Protein AF-A0A3D4VZW2-F1 (afdb_monomer)

Solvent-accessible surface area (backbone atoms only — not comparable to full-atom values): 8708 Å² total; per-residue (Å²): 135,54,73,67,59,56,54,56,63,62,67,73,71,67,88,88,60,60,64,55,56,51,50,48,55,57,62,52,40,38,78,47,82,42,73,56,97,50,39,84,42,75,49,73,38,62,63,80,60,93,59,75,96,74,51,64,48,75,43,58,41,98,87,65,47,80,66,48,61,45,63,34,46,81,38,64,39,66,42,84,54,100,60,30,37,23,39,86,90,48,78,42,40,45,41,98,82,43,45,33,31,39,46,57,97,95,43,70,40,60,53,53,76,91,80,58,56,56,85,62,20,52,34,40,29,19,28,34,74,63,87,48,97,83,33,64,24,28,46,36,38,37,34,34,69,59,131

Radius of gyration: 19.76 Å; Cα contacts (8 Å, |Δi|>4): 250; chains: 1; bounding box: 62×31×42 Å

Secondary structure (DSSP, 8-state):
--HHHHHHHHSSS-TTTHHHHHHHHHHS-EEEEEEETTEEEEEEESS-----SS-EEEEEPTTSSEEEEEEPEEEEESEE-SSEEEETTEEEEEEEEEEEEEEETTEEEEE-GGG--TTTEEEEEEEE-S-STT-SEEEEEEEEE--

Sequence (147 aa):
ASLASYLLKIGANSTTGVVSSVLDYLSSGANYVCYVNGEQTTYKTSVKYPVLAGGISVRKTASGSVGTMAQLLPVTVDQLGAASVRSGSTRYETADDMQVYLWYKGKYYATTLSQINAEDYSLIGWYDAHGSAAGGKIRVLVAVKKD

Structure (mmCIF, N/CA/C/O backbone):
data_AF-A0A3D4VZW2-F1
#
_entry.id   AF-A0A3D4VZW2-F1
#
loop_
_atom_site.group_PDB
_atom_site.id
_atom_site.type_symbol
_atom_site.label_atom_id
_atom_site.label_alt_id
_atom_site.label_comp_id
_atom_site.label_asym_id
_atom_site.label_entity_id
_atom_site.label_seq_id
_atom_site.pdbx_PDB_ins_code
_atom_site.Cartn_x
_atom_site.Cartn_y
_atom_site.Cartn_z
_atom_site.occupancy
_atom_site.B_iso_or_equiv
_atom_site.auth_seq_id
_atom_site.auth_comp_id
_atom_site.auth_asym_id
_atom_site.auth_atom_id
_atom_site.pdbx_PDB_model_num
ATOM 1 N N . ALA A 1 1 ? 32.985 17.852 -1.423 1.00 47.09 1 ALA A N 1
ATOM 2 C CA . ALA A 1 1 ? 33.534 16.562 -1.892 1.00 47.09 1 ALA A CA 1
ATOM 3 C C . ALA A 1 1 ? 32.375 15.713 -2.409 1.00 47.09 1 ALA A C 1
ATOM 5 O O . ALA A 1 1 ? 31.422 15.524 -1.667 1.00 47.09 1 ALA A O 1
ATOM 6 N N . SER A 1 2 ? 32.381 15.304 -3.682 1.00 48.31 2 SER A N 1
ATOM 7 C CA . SER A 1 2 ? 31.304 14.486 -4.271 1.00 48.31 2 SER A CA 1
ATOM 8 C C . SER A 1 2 ? 31.436 13.014 -3.849 1.00 48.31 2 SER A C 1
ATOM 10 O O . SER A 1 2 ? 32.549 12.563 -3.572 1.00 48.31 2 SER A O 1
ATOM 12 N N . LEU A 1 3 ? 30.340 12.243 -3.841 1.00 45.81 3 LEU A N 1
ATOM 13 C CA . LEU A 1 3 ? 30.361 10.782 -3.613 1.00 45.81 3 LEU A CA 1
ATOM 14 C C . LEU A 1 3 ? 31.337 10.064 -4.561 1.00 45.81 3 LEU A C 1
ATOM 16 O O . LEU A 1 3 ? 32.059 9.163 -4.142 1.00 45.81 3 LEU A O 1
ATOM 20 N N . ALA A 1 4 ? 31.448 10.543 -5.804 1.00 41.59 4 ALA A N 1
ATOM 21 C CA . ALA A 1 4 ? 32.445 10.074 -6.764 1.00 41.59 4 ALA A CA 1
ATOM 22 C C . ALA A 1 4 ? 33.891 10.270 -6.263 1.00 41.59 4 ALA A C 1
ATOM 24 O O . ALA A 1 4 ? 34.721 9.380 -6.420 1.00 41.59 4 ALA A O 1
ATOM 25 N N . SER A 1 5 ? 34.190 11.388 -5.588 1.00 39.38 5 SER A N 1
ATOM 26 C CA . SER A 1 5 ? 35.521 11.644 -5.013 1.00 39.38 5 SER A CA 1
ATOM 27 C C . SER A 1 5 ? 35.839 10.793 -3.776 1.00 39.38 5 SER A C 1
ATOM 29 O O . SER A 1 5 ? 37.010 10.553 -3.492 1.00 39.38 5 SER A O 1
ATOM 31 N N . TYR A 1 6 ? 34.820 10.318 -3.051 1.00 44.84 6 TYR A N 1
ATOM 32 C CA . TYR A 1 6 ? 35.000 9.411 -1.913 1.00 44.84 6 TYR A CA 1
ATOM 33 C C . TYR A 1 6 ? 35.274 7.977 -2.394 1.00 44.84 6 TYR A C 1
ATOM 35 O O . TYR A 1 6 ? 36.155 7.303 -1.870 1.00 44.84 6 TYR A O 1
ATOM 43 N N . LEU A 1 7 ? 34.605 7.552 -3.471 1.00 46.47 7 LEU A N 1
ATOM 44 C CA . LEU A 1 7 ? 34.800 6.239 -4.094 1.00 46.47 7 LEU A CA 1
ATOM 45 C C . LEU A 1 7 ? 36.141 6.120 -4.837 1.00 46.47 7 LEU A C 1
ATOM 47 O O . LEU A 1 7 ? 36.808 5.094 -4.728 1.00 46.47 7 LEU A O 1
ATOM 51 N N . LEU A 1 8 ? 36.595 7.183 -5.512 1.00 47.25 8 LEU A N 1
ATOM 52 C CA . LEU A 1 8 ? 37.929 7.231 -6.132 1.00 47.25 8 LEU A CA 1
ATOM 53 C C . LEU A 1 8 ? 39.064 7.126 -5.100 1.00 47.25 8 LEU A C 1
ATOM 55 O O . LEU A 1 8 ? 40.098 6.528 -5.383 1.00 47.25 8 LEU A O 1
ATOM 59 N N . LYS A 1 9 ? 38.870 7.657 -3.885 1.00 44.19 9 LYS A N 1
ATOM 60 C CA . LYS A 1 9 ? 39.864 7.576 -2.801 1.00 44.19 9 LYS A CA 1
ATOM 61 C C . LYS A 1 9 ? 39.947 6.196 -2.149 1.00 44.19 9 LYS A C 1
ATOM 63 O O . LYS A 1 9 ? 41.012 5.829 -1.668 1.00 44.19 9 LYS A O 1
ATOM 68 N N . ILE A 1 10 ? 38.863 5.423 -2.177 1.00 47.75 10 ILE A N 1
ATOM 69 C CA . ILE A 1 10 ? 38.848 4.032 -1.699 1.00 47.75 10 ILE A CA 1
ATOM 70 C C . ILE A 1 10 ? 39.519 3.090 -2.719 1.00 47.75 10 ILE A C 1
ATOM 72 O O . ILE A 1 10 ? 40.075 2.067 -2.334 1.00 47.75 10 ILE A O 1
ATOM 76 N N . GLY A 1 11 ? 39.542 3.452 -4.007 1.00 45.06 11 GLY A N 1
ATOM 77 C CA . GLY A 1 11 ? 40.163 2.654 -5.072 1.00 45.06 11 GLY A CA 1
ATOM 78 C C . GLY A 1 11 ? 41.676 2.832 -5.262 1.00 45.06 11 GLY A C 1
ATOM 79 O O . GLY A 1 11 ? 42.269 2.086 -6.035 1.00 45.06 11 GLY A O 1
ATOM 80 N N . ALA A 1 12 ? 42.316 3.799 -4.598 1.00 43.94 12 ALA A N 1
ATOM 81 C CA . ALA A 1 12 ? 43.720 4.131 -4.868 1.00 43.94 12 ALA A CA 1
ATOM 82 C C . ALA A 1 12 ? 44.746 3.255 -4.119 1.00 43.94 12 ALA A C 1
ATOM 84 O O . ALA A 1 12 ? 45.903 3.221 -4.520 1.00 43.94 12 ALA A O 1
ATOM 85 N N . ASN A 1 13 ? 44.342 2.517 -3.080 1.00 41.84 13 ASN A N 1
ATOM 86 C CA . ASN A 1 13 ? 45.220 1.615 -2.330 1.00 41.84 13 ASN A CA 1
ATOM 87 C C . ASN A 1 13 ? 44.513 0.277 -2.118 1.00 41.84 13 ASN A C 1
ATOM 89 O O . ASN A 1 13 ? 4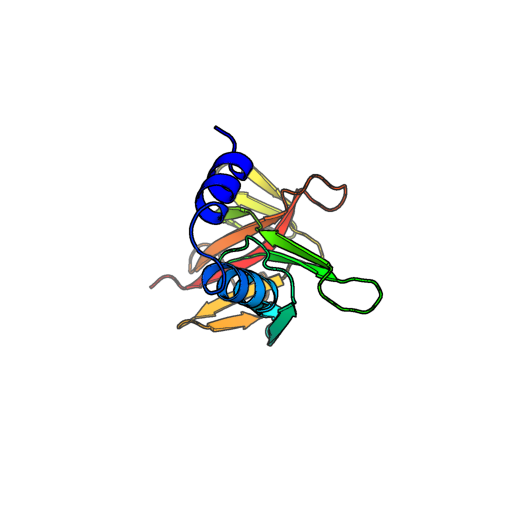3.677 0.192 -1.223 1.00 41.84 13 ASN A O 1
ATOM 93 N N . SER A 1 14 ? 44.868 -0.737 -2.917 1.00 38.06 14 SER A N 1
ATOM 94 C CA . SER A 1 14 ? 44.718 -2.198 -2.705 1.00 38.06 14 SER A CA 1
ATOM 95 C C . SER A 1 14 ? 44.175 -2.874 -3.961 1.00 38.06 14 SER A C 1
ATOM 97 O O . SER A 1 14 ? 42.968 -3.025 -4.163 1.00 38.06 14 SER A O 1
ATOM 99 N N . THR A 1 15 ? 45.091 -3.301 -4.820 1.00 49.69 15 THR A N 1
ATOM 100 C CA . THR A 1 15 ? 44.808 -4.234 -5.905 1.00 49.69 15 THR A CA 1
ATOM 101 C C . THR A 1 15 ? 44.297 -5.568 -5.325 1.00 49.69 15 THR A C 1
ATOM 103 O O . THR A 1 15 ? 44.746 -6.009 -4.274 1.00 49.69 15 THR A O 1
ATOM 106 N N . THR A 1 16 ? 43.320 -6.168 -6.017 1.00 51.81 16 THR A N 1
ATOM 107 C CA . THR A 1 16 ? 42.777 -7.547 -5.911 1.00 51.81 16 THR A CA 1
ATOM 108 C C . THR A 1 16 ? 41.663 -7.912 -4.910 1.00 51.81 16 THR A C 1
ATOM 110 O O . THR A 1 16 ? 41.039 -8.943 -5.132 1.00 51.81 16 THR A O 1
ATOM 113 N N . GLY A 1 17 ? 41.316 -7.118 -3.888 1.00 47.88 17 GLY A N 1
ATOM 114 C CA . GLY A 1 17 ? 40.262 -7.511 -2.915 1.00 47.88 17 GLY A CA 1
ATOM 115 C C . GLY A 1 17 ? 38.915 -6.781 -3.035 1.00 47.88 17 GLY A C 1
ATOM 116 O O . GLY A 1 17 ? 37.849 -7.389 -3.006 1.00 47.88 17 GLY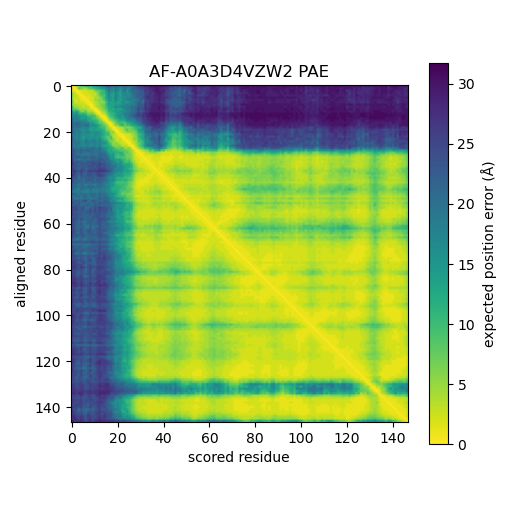 A O 1
ATOM 117 N N . VAL A 1 18 ? 38.950 -5.455 -3.177 1.00 50.03 18 VAL A N 1
ATOM 118 C CA . VAL A 1 18 ? 37.756 -4.596 -3.040 1.00 50.03 18 VAL A CA 1
ATOM 119 C C . VAL A 1 18 ? 36.918 -4.554 -4.320 1.00 50.03 18 VAL A C 1
ATOM 121 O O . VAL A 1 18 ? 35.697 -4.430 -4.265 1.00 50.03 18 VAL A O 1
ATOM 124 N N . VAL A 1 19 ? 37.570 -4.700 -5.478 1.00 47.06 19 VAL A N 1
ATOM 125 C CA . VAL A 1 19 ? 36.901 -4.706 -6.785 1.00 47.06 19 VAL A CA 1
ATOM 126 C C . VAL A 1 19 ? 35.956 -5.898 -6.890 1.00 47.06 19 VAL A C 1
ATOM 128 O O . VAL A 1 19 ? 34.827 -5.707 -7.316 1.00 47.06 19 VAL A O 1
ATOM 131 N N . SER A 1 20 ? 36.363 -7.084 -6.428 1.00 46.09 20 SER A N 1
ATOM 132 C CA . SER A 1 20 ? 35.529 -8.292 -6.447 1.00 46.09 20 SER A CA 1
ATOM 133 C C . SER A 1 20 ? 34.309 -8.156 -5.541 1.00 46.09 20 SER A C 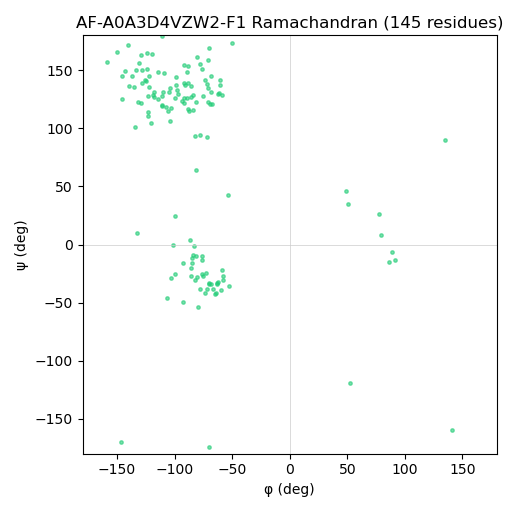1
ATOM 135 O O . SER A 1 20 ? 33.214 -8.448 -5.985 1.00 46.09 20 SER A O 1
ATOM 137 N N . SER A 1 21 ? 34.445 -7.609 -4.328 1.00 49.09 21 SER A N 1
ATOM 138 C CA . SER A 1 21 ? 33.301 -7.396 -3.425 1.00 49.09 21 SER A CA 1
ATOM 139 C C . SER A 1 21 ? 32.331 -6.325 -3.923 1.00 49.09 21 SER A C 1
ATOM 141 O O . SER A 1 21 ? 31.127 -6.437 -3.710 1.00 49.09 21 SER A O 1
ATOM 143 N N . VAL A 1 22 ? 32.827 -5.282 -4.596 1.00 48.16 22 VAL A N 1
ATOM 144 C CA . VAL A 1 22 ? 31.971 -4.271 -5.234 1.00 48.16 22 VAL A CA 1
ATOM 145 C C . VAL A 1 22 ? 31.315 -4.844 -6.489 1.00 48.16 22 VAL A C 1
ATOM 147 O O . VAL A 1 22 ? 30.124 -4.629 -6.689 1.00 48.16 22 VAL A O 1
ATOM 150 N N . LEU A 1 23 ? 32.040 -5.611 -7.306 1.00 49.72 23 LEU A N 1
ATOM 151 C CA . LEU A 1 23 ? 31.498 -6.268 -8.494 1.00 49.72 23 LEU A CA 1
ATOM 152 C C . LEU A 1 23 ? 30.479 -7.350 -8.115 1.00 49.72 23 LEU A C 1
ATOM 154 O O . LEU A 1 23 ? 29.435 -7.414 -8.745 1.00 49.72 23 LEU A O 1
ATOM 158 N N . ASP A 1 24 ? 30.715 -8.107 -7.044 1.00 49.69 24 ASP A N 1
ATOM 159 C CA . ASP A 1 24 ? 29.783 -9.076 -6.457 1.00 49.69 24 ASP A CA 1
ATOM 160 C C . ASP A 1 24 ? 28.594 -8.392 -5.787 1.00 49.69 24 ASP A C 1
ATOM 162 O O . ASP A 1 24 ? 27.471 -8.883 -5.829 1.00 49.69 24 ASP A O 1
ATOM 166 N N . TYR A 1 25 ? 28.782 -7.214 -5.198 1.00 52.12 25 TYR A N 1
ATOM 167 C CA . TYR A 1 25 ? 27.673 -6.412 -4.691 1.00 52.12 25 TYR A CA 1
ATOM 168 C C . TYR A 1 25 ? 26.816 -5.816 -5.821 1.00 52.12 25 TYR A C 1
ATOM 170 O O . TYR A 1 25 ? 25.605 -5.663 -5.656 1.00 52.12 25 TYR A O 1
ATOM 178 N N . LEU A 1 26 ? 27.422 -5.475 -6.960 1.00 50.06 26 LEU A N 1
ATOM 179 C CA . LEU A 1 26 ? 26.729 -4.998 -8.159 1.00 50.06 26 LEU A CA 1
ATOM 180 C C . LEU A 1 26 ? 26.127 -6.151 -8.982 1.00 50.06 26 LEU A C 1
ATOM 182 O O . LEU A 1 26 ? 25.117 -5.946 -9.648 1.00 50.06 26 LEU A O 1
ATOM 186 N N . SER A 1 27 ? 26.713 -7.352 -8.922 1.00 52.84 27 SER A N 1
ATOM 187 C CA . SER A 1 27 ? 26.215 -8.568 -9.580 1.00 52.84 27 SER A CA 1
ATOM 188 C C . SER A 1 27 ? 25.173 -9.304 -8.733 1.00 52.84 27 SER A C 1
ATOM 190 O O . SER A 1 27 ? 24.280 -9.955 -9.280 1.00 52.84 27 SER A O 1
ATOM 192 N N . SER A 1 28 ? 25.231 -9.163 -7.402 1.00 66.19 28 SER A N 1
ATOM 193 C CA . SER A 1 28 ? 24.189 -9.617 -6.485 1.00 66.19 28 SER A CA 1
ATOM 194 C C . SER A 1 28 ? 22.986 -8.706 -6.637 1.00 66.19 28 SER A C 1
ATOM 196 O O . SER A 1 28 ? 22.841 -7.652 -6.008 1.00 66.19 28 SER A O 1
ATOM 198 N N . GLY A 1 29 ? 22.101 -9.138 -7.522 1.00 73.25 29 GLY A N 1
ATOM 199 C CA . GLY A 1 29 ? 20.759 -8.615 -7.607 1.00 73.25 29 GLY A CA 1
ATOM 200 C C . GLY A 1 29 ? 20.035 -8.585 -6.255 1.00 73.25 29 GLY A C 1
ATOM 201 O O . GLY A 1 29 ? 20.502 -9.097 -5.238 1.00 73.25 29 GLY A O 1
ATOM 202 N N . ALA A 1 30 ? 18.853 -7.990 -6.240 1.00 81.88 30 ALA A N 1
ATOM 203 C CA . ALA A 1 30 ? 17.977 -7.971 -5.082 1.00 81.88 30 ALA A CA 1
ATOM 204 C C . ALA A 1 30 ? 16.750 -8.860 -5.298 1.00 81.88 30 ALA A C 1
ATOM 206 O O . ALA A 1 30 ? 16.230 -8.995 -6.410 1.00 81.88 30 ALA A O 1
ATOM 207 N N . ASN A 1 31 ? 16.283 -9.439 -4.193 1.00 84.94 31 ASN A N 1
ATOM 208 C CA . ASN A 1 31 ? 15.000 -10.118 -4.102 1.00 84.94 31 ASN A CA 1
ATOM 209 C C . ASN A 1 31 ? 14.055 -9.231 -3.292 1.00 84.94 31 ASN A C 1
ATOM 211 O O . ASN A 1 31 ? 14.312 -8.967 -2.119 1.00 84.94 31 ASN A O 1
ATOM 215 N N . TYR A 1 32 ? 12.961 -8.796 -3.908 1.00 84.56 32 TYR A N 1
ATOM 216 C CA . TYR A 1 32 ? 11.909 -8.035 -3.240 1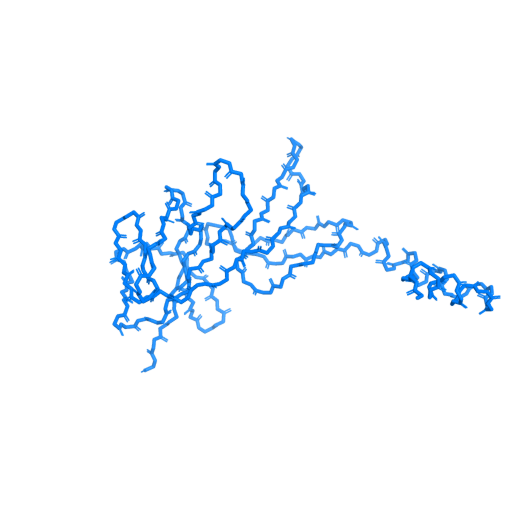.00 84.56 32 TYR A CA 1
ATOM 217 C C . TYR A 1 32 ? 10.700 -8.938 -3.031 1.00 84.56 32 TYR A C 1
ATOM 219 O O . TYR A 1 32 ? 10.089 -9.380 -4.003 1.00 84.56 32 TYR A O 1
ATOM 227 N N . VAL A 1 33 ? 10.370 -9.225 -1.771 1.00 86.81 33 VAL A N 1
ATOM 228 C CA . VAL A 1 33 ? 9.167 -9.982 -1.406 1.00 86.81 33 VAL A CA 1
ATOM 229 C C . VAL A 1 33 ? 8.014 -8.998 -1.256 1.00 86.81 33 VAL A C 1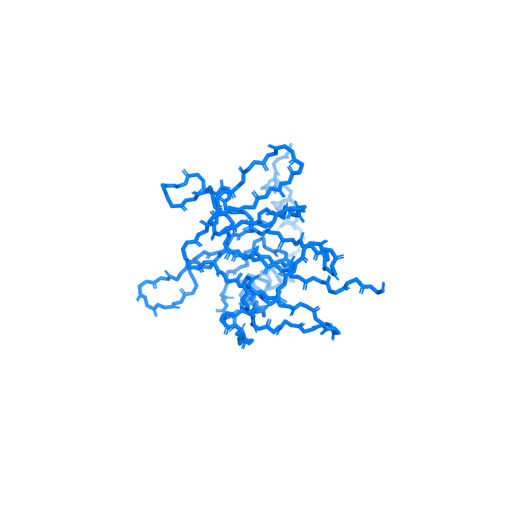
ATOM 231 O O . VAL A 1 33 ? 8.028 -8.138 -0.378 1.00 86.81 33 VAL A O 1
ATOM 234 N N . CYS A 1 34 ? 7.025 -9.115 -2.130 1.00 88.50 34 CYS A N 1
ATOM 235 C CA . CYS A 1 34 ? 5.879 -8.220 -2.215 1.00 88.50 34 CYS A CA 1
ATOM 236 C C . CYS A 1 34 ? 4.580 -9.012 -2.092 1.00 88.50 34 CYS A C 1
ATOM 238 O O . CYS A 1 34 ? 4.570 -10.225 -2.277 1.00 88.50 34 CYS A O 1
ATOM 240 N N . TYR A 1 35 ? 3.478 -8.312 -1.841 1.00 85.00 35 TYR A N 1
ATOM 241 C CA . TYR A 1 35 ? 2.135 -8.854 -2.010 1.00 85.00 35 TYR A CA 1
ATOM 242 C C . TYR A 1 35 ? 1.482 -8.149 -3.194 1.00 85.00 35 TYR A C 1
ATOM 244 O O . TYR A 1 35 ? 1.497 -6.921 -3.269 1.00 85.00 35 TYR A O 1
ATOM 252 N N . VAL A 1 36 ? 0.961 -8.927 -4.136 1.00 85.38 36 VAL A N 1
ATOM 253 C CA . VAL A 1 36 ? 0.241 -8.431 -5.310 1.00 85.38 36 VAL A CA 1
ATOM 254 C C . VAL A 1 36 ? -1.071 -9.190 -5.371 1.00 85.38 36 VAL A C 1
ATOM 256 O O . VAL A 1 36 ? -1.061 -10.416 -5.408 1.00 85.38 36 VAL A O 1
ATOM 259 N N . ASN A 1 37 ? -2.194 -8.476 -5.347 1.00 82.62 37 ASN A N 1
ATOM 260 C CA . ASN A 1 37 ? -3.535 -9.068 -5.330 1.00 82.62 37 ASN A CA 1
ATOM 261 C C . ASN A 1 37 ? -3.739 -10.144 -4.240 1.00 82.62 37 ASN A C 1
ATOM 263 O O . ASN A 1 37 ? -4.440 -11.124 -4.462 1.00 82.62 37 ASN A O 1
ATOM 267 N N . GLY A 1 38 ? -3.119 -9.993 -3.065 1.00 76.06 38 GLY A N 1
ATOM 268 C CA . GLY A 1 38 ? -3.213 -10.991 -1.983 1.00 76.06 38 GLY A CA 1
ATOM 269 C C . GLY A 1 38 ? -2.134 -12.061 -1.984 1.00 76.06 38 GLY A C 1
ATOM 270 O O . GLY A 1 38 ? -1.954 -12.721 -0.965 1.00 76.06 38 GLY A O 1
ATOM 271 N N . GLU A 1 39 ? -1.373 -12.202 -3.065 1.00 83.19 39 GLU A N 1
ATOM 272 C CA . GLU A 1 39 ? -0.388 -13.268 -3.199 1.00 83.19 39 GLU A CA 1
ATOM 273 C C . GLU A 1 39 ? 1.033 -12.761 -2.997 1.00 83.19 39 GLU A C 1
ATOM 275 O O . GLU A 1 39 ? 1.449 -11.735 -3.548 1.00 83.19 39 GLU A O 1
ATOM 280 N N . GLN A 1 40 ? 1.809 -13.515 -2.219 1.00 83.81 40 GLN A N 1
ATOM 281 C CA . GLN A 1 40 ? 3.223 -13.228 -2.052 1.00 83.81 40 GLN A CA 1
ATOM 282 C C . GLN A 1 40 ? 3.963 -13.514 -3.363 1.00 83.81 40 GLN A C 1
ATOM 284 O O . GLN A 1 40 ? 3.992 -14.638 -3.852 1.00 83.81 40 GLN A O 1
ATOM 289 N N . THR A 1 41 ? 4.609 -12.490 -3.907 1.00 86.50 41 THR A N 1
ATOM 290 C CA . THR A 1 41 ? 5.407 -12.551 -5.130 1.00 86.50 41 THR A CA 1
ATOM 291 C C . THR A 1 41 ? 6.822 -12.094 -4.821 1.00 86.50 41 THR A C 1
ATOM 293 O O . THR A 1 41 ? 7.018 -11.072 -4.167 1.00 86.50 41 THR A O 1
ATOM 296 N N . THR A 1 42 ? 7.825 -12.818 -5.318 1.00 88.06 42 THR A N 1
ATOM 297 C CA . THR A 1 42 ? 9.222 -12.374 -5.233 1.00 88.06 42 THR A CA 1
ATOM 298 C C . THR A 1 42 ? 9.686 -11.831 -6.574 1.00 88.06 42 THR A C 1
ATOM 300 O O . THR A 1 42 ? 9.777 -12.568 -7.554 1.00 88.06 42 THR A O 1
ATOM 303 N N . TYR A 1 43 ? 10.036 -10.549 -6.606 1.00 84.25 43 TYR A N 1
ATOM 304 C CA . TYR A 1 43 ? 10.687 -9.930 -7.750 1.00 84.25 43 TYR A CA 1
ATOM 305 C C . TYR A 1 43 ? 12.200 -10.072 -7.632 1.00 84.25 43 TYR A C 1
ATOM 307 O O . TYR A 1 43 ? 12.811 -9.520 -6.717 1.00 84.25 43 TYR A O 1
ATOM 315 N N . LYS A 1 44 ? 12.800 -10.798 -8.578 1.00 87.19 44 LYS A N 1
ATOM 316 C CA . LYS A 1 44 ? 14.254 -10.928 -8.711 1.00 87.19 44 LYS A CA 1
ATOM 317 C C . LYS A 1 44 ? 14.755 -9.934 -9.750 1.00 87.19 44 LYS A C 1
ATOM 319 O O . LYS A 1 44 ? 14.219 -9.877 -10.855 1.00 87.19 44 LYS A O 1
ATOM 324 N N . THR A 1 45 ? 15.770 -9.155 -9.408 1.00 82.31 45 THR A N 1
ATOM 325 C CA . THR A 1 45 ? 16.324 -8.110 -10.281 1.00 82.31 45 THR A CA 1
ATOM 326 C C . THR A 1 45 ? 17.824 -7.992 -10.069 1.00 82.31 45 THR A C 1
ATOM 328 O O . THR A 1 45 ? 18.275 -8.134 -8.943 1.00 82.31 45 THR A O 1
ATOM 331 N N . SER A 1 46 ? 18.599 -7.697 -11.114 1.00 82.69 46 SER A N 1
ATOM 332 C CA . SER A 1 46 ? 20.027 -7.354 -10.998 1.00 82.69 46 SER A CA 1
ATOM 333 C C . SER A 1 46 ? 20.264 -5.929 -10.477 1.00 82.69 46 SER A C 1
ATOM 335 O O . SER A 1 46 ? 21.375 -5.592 -10.087 1.00 82.69 46 SER A O 1
ATOM 337 N N . VAL A 1 47 ? 19.224 -5.091 -10.443 1.00 83.38 47 VAL A N 1
ATOM 338 C CA . VAL A 1 47 ? 19.279 -3.692 -9.998 1.00 83.38 47 VAL A CA 1
ATOM 339 C C . VAL A 1 47 ? 18.664 -3.554 -8.609 1.00 83.38 47 VAL A C 1
ATOM 341 O O . VAL A 1 47 ? 17.542 -4.003 -8.372 1.00 83.38 47 VAL A O 1
ATOM 344 N N . LYS A 1 48 ? 19.379 -2.879 -7.704 1.00 83.12 48 LYS A N 1
ATOM 345 C CA . LYS A 1 48 ? 18.881 -2.508 -6.374 1.00 83.12 48 LYS A CA 1
ATOM 346 C C . LYS A 1 48 ? 18.088 -1.205 -6.464 1.00 83.12 48 LYS A C 1
ATOM 348 O O . LYS A 1 48 ? 18.638 -0.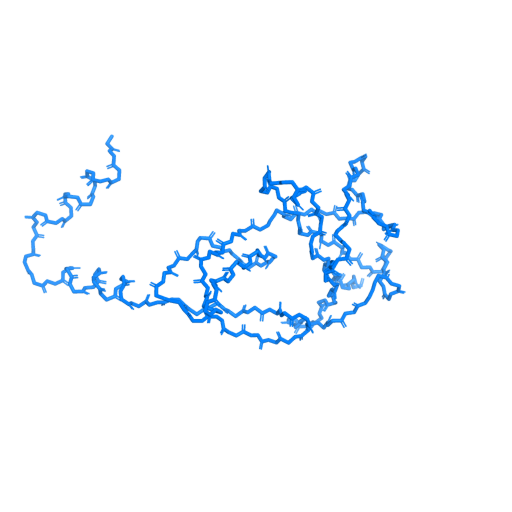154 -6.778 1.00 83.12 48 LYS A O 1
ATOM 353 N N . TYR A 1 49 ? 16.800 -1.281 -6.164 1.00 84.38 49 TYR A N 1
ATOM 354 C CA . TYR A 1 49 ? 15.908 -0.136 -6.036 1.00 84.38 49 TYR A CA 1
ATOM 355 C C . TYR A 1 49 ? 15.845 0.361 -4.581 1.00 84.38 49 TYR A C 1
ATOM 357 O O . TYR A 1 49 ? 15.779 -0.465 -3.662 1.00 84.38 49 TYR A O 1
ATOM 365 N N . PRO A 1 50 ? 15.834 1.688 -4.350 1.00 83.69 50 PRO A N 1
ATOM 366 C CA . PRO A 1 50 ? 15.822 2.291 -3.018 1.00 83.69 50 PRO A CA 1
ATOM 367 C C . PRO A 1 50 ? 14.401 2.318 -2.430 1.00 83.69 50 PRO A C 1
ATOM 369 O O . PRO A 1 50 ? 13.814 3.379 -2.234 1.00 83.69 50 PRO A O 1
ATOM 372 N N . VAL A 1 51 ? 13.825 1.142 -2.191 1.00 84.00 51 VAL A N 1
ATOM 373 C CA . VAL A 1 51 ? 12.492 0.982 -1.590 1.00 84.00 51 VAL A CA 1
ATOM 374 C C . VAL A 1 51 ? 12.591 0.306 -0.227 1.00 84.00 51 VAL A C 1
ATOM 376 O O . VAL A 1 51 ? 13.483 -0.509 0.007 1.00 84.00 51 VAL A O 1
ATOM 379 N N . LEU A 1 52 ? 11.679 0.662 0.674 1.00 84.88 52 LEU A N 1
ATOM 380 C CA . LEU A 1 52 ? 11.581 0.125 2.029 1.00 84.88 52 LEU A CA 1
ATOM 381 C C . LEU A 1 52 ? 10.323 -0.746 2.162 1.00 84.88 52 LEU A C 1
ATOM 383 O O . LEU A 1 52 ? 9.551 -0.911 1.217 1.00 84.88 52 LEU A O 1
ATOM 387 N N . ALA A 1 53 ? 10.113 -1.321 3.349 1.00 82.62 53 ALA A N 1
ATOM 388 C CA . ALA A 1 53 ? 8.882 -2.042 3.650 1.00 82.62 53 ALA A CA 1
ATOM 389 C C . ALA A 1 53 ? 7.673 -1.095 3.574 1.00 82.62 53 ALA A C 1
ATOM 391 O O . ALA A 1 53 ? 7.675 -0.023 4.180 1.00 82.62 53 ALA A O 1
ATOM 392 N N . GLY A 1 54 ? 6.639 -1.504 2.839 1.00 87.62 54 GLY A N 1
ATOM 393 C CA . GLY A 1 54 ? 5.444 -0.698 2.628 1.00 87.62 54 GLY A CA 1
ATOM 394 C C . GLY A 1 54 ? 4.897 -0.803 1.212 1.00 87.62 54 GLY A C 1
ATOM 395 O O . GLY A 1 54 ? 5.182 -1.752 0.482 1.00 87.62 54 GLY A O 1
ATOM 396 N N . GLY A 1 55 ? 4.099 0.189 0.827 1.00 89.56 55 GLY A N 1
ATOM 397 C CA . GLY A 1 55 ? 3.552 0.303 -0.518 1.00 89.56 55 GLY A CA 1
ATOM 398 C C . GLY A 1 55 ? 4.616 0.776 -1.498 1.00 89.56 55 GLY A C 1
ATOM 399 O O . GLY A 1 55 ? 5.258 1.805 -1.289 1.00 89.56 55 GLY A O 1
ATOM 400 N N . ILE A 1 56 ? 4.779 0.038 -2.589 1.00 91.50 56 ILE A N 1
ATOM 401 C CA . ILE A 1 56 ? 5.703 0.371 -3.671 1.00 91.50 56 ILE A CA 1
ATOM 402 C C . ILE A 1 56 ? 4.959 0.338 -5.003 1.00 91.50 56 ILE A C 1
ATOM 404 O O . ILE A 1 56 ? 4.017 -0.436 -5.178 1.00 91.50 56 ILE A O 1
ATOM 408 N N . SER A 1 57 ? 5.399 1.145 -5.962 1.00 90.25 57 SER A N 1
ATOM 409 C CA . SER A 1 57 ? 5.042 0.955 -7.363 1.00 90.25 57 SER A CA 1
ATOM 410 C C . SER A 1 57 ? 6.088 0.070 -8.031 1.00 90.25 57 SER A C 1
ATOM 412 O O . SER A 1 57 ? 7.289 0.229 -7.810 1.00 90.25 57 SER A O 1
ATOM 414 N N . VAL A 1 58 ? 5.633 -0.874 -8.853 1.00 90.81 58 VAL A N 1
ATOM 415 C CA . VAL A 1 58 ? 6.501 -1.738 -9.658 1.00 90.81 58 VAL A CA 1
ATOM 416 C C . VAL A 1 58 ? 6.106 -1.563 -11.115 1.00 90.81 58 VAL A C 1
ATOM 418 O O . VAL A 1 58 ? 5.034 -1.997 -11.533 1.00 90.81 58 VAL A O 1
ATOM 421 N N . ARG A 1 59 ? 6.975 -0.931 -11.905 1.00 88.94 59 ARG A N 1
ATOM 422 C CA . ARG A 1 59 ? 6.793 -0.819 -13.352 1.00 88.94 59 ARG A CA 1
ATOM 423 C C . ARG A 1 59 ? 7.504 -1.978 -14.025 1.00 88.94 59 ARG A C 1
ATOM 425 O O . ARG A 1 59 ? 8.718 -2.126 -13.880 1.00 88.94 59 ARG A O 1
ATOM 432 N N . LYS A 1 60 ? 6.759 -2.777 -14.782 1.00 89.12 60 LYS A N 1
ATOM 433 C CA . LYS A 1 60 ? 7.322 -3.860 -15.589 1.00 89.12 60 LYS A CA 1
ATOM 434 C C . LYS A 1 60 ? 7.711 -3.358 -16.982 1.00 89.12 60 LYS A C 1
ATOM 436 O O . LYS A 1 60 ? 7.096 -2.431 -17.507 1.00 89.12 60 LYS A O 1
ATOM 441 N N . THR A 1 61 ? 8.747 -3.952 -17.562 1.00 88.56 61 THR A N 1
ATOM 442 C CA . THR A 1 61 ? 9.107 -3.793 -18.975 1.00 88.56 61 THR A CA 1
ATOM 443 C C . THR A 1 61 ? 8.074 -4.495 -19.860 1.00 88.56 61 THR A C 1
ATOM 445 O O . THR A 1 61 ? 7.268 -5.290 -19.377 1.00 88.56 61 THR A O 1
ATOM 448 N N . ALA A 1 62 ? 8.129 -4.266 -21.176 1.00 88.75 62 ALA A N 1
ATOM 449 C CA . ALA A 1 62 ? 7.279 -4.979 -22.136 1.00 88.75 62 ALA A CA 1
ATOM 450 C C . ALA A 1 62 ? 7.461 -6.512 -22.083 1.00 88.75 62 ALA A C 1
ATOM 452 O O . ALA A 1 62 ? 6.529 -7.254 -22.367 1.00 88.75 62 ALA A O 1
ATOM 453 N N . SER A 1 63 ? 8.642 -6.984 -21.672 1.00 87.00 63 SER A N 1
ATOM 454 C CA . SER A 1 63 ? 8.949 -8.406 -21.470 1.00 87.00 63 SER A CA 1
ATOM 455 C C . SER A 1 63 ? 8.506 -8.962 -20.108 1.00 87.00 63 SER A C 1
ATOM 457 O O . SER A 1 63 ? 8.713 -10.141 -19.841 1.00 87.00 63 SER A O 1
ATOM 459 N N . GLY A 1 64 ? 7.922 -8.139 -19.230 1.00 84.56 64 GLY A N 1
ATOM 460 C CA . GLY A 1 64 ? 7.410 -8.553 -17.919 1.00 84.56 64 GLY A CA 1
ATOM 461 C C . GLY A 1 64 ? 8.417 -8.493 -16.761 1.00 84.56 64 GLY A C 1
ATOM 462 O O . GLY A 1 64 ? 8.014 -8.657 -15.607 1.00 84.56 64 GLY A O 1
ATOM 463 N N . SER A 1 65 ? 9.693 -8.205 -17.031 1.00 86.62 65 SER A N 1
ATOM 464 C CA . SER A 1 65 ? 10.720 -7.990 -16.000 1.00 86.62 65 SER A CA 1
ATOM 465 C C . SER A 1 65 ? 10.502 -6.675 -15.250 1.00 86.62 65 SER A C 1
ATOM 467 O O . SER A 1 65 ? 9.860 -5.759 -15.759 1.00 86.62 65 SER A O 1
ATOM 469 N N . VAL A 1 66 ? 11.057 -6.536 -14.045 1.00 89.69 66 VAL A N 1
ATOM 470 C CA . VAL A 1 66 ? 11.020 -5.254 -13.322 1.00 89.69 66 VAL A CA 1
ATOM 471 C C . VAL A 1 66 ? 11.880 -4.226 -14.059 1.00 89.69 66 VAL A C 1
ATOM 473 O O . VAL A 1 66 ? 13.070 -4.441 -14.255 1.00 89.69 66 VAL A O 1
ATOM 476 N N . GLY A 1 67 ? 11.270 -3.114 -14.467 1.00 88.94 67 GLY A N 1
ATOM 477 C CA . GLY A 1 67 ? 11.963 -1.967 -15.050 1.00 88.94 67 GLY A CA 1
ATOM 478 C C . GLY A 1 67 ? 12.325 -0.929 -13.991 1.00 88.94 67 GLY A C 1
ATOM 479 O O . GLY A 1 67 ? 13.478 -0.508 -13.897 1.00 88.94 67 GLY A O 1
ATOM 480 N N . THR A 1 68 ? 11.359 -0.544 -13.152 1.00 89.31 68 THR A N 1
ATOM 481 C CA . THR A 1 68 ? 11.580 0.382 -12.031 1.00 89.31 68 THR A CA 1
ATOM 482 C C . THR A 1 68 ? 10.742 0.002 -10.816 1.00 89.31 68 THR A C 1
ATOM 484 O O . THR A 1 68 ? 9.627 -0.504 -10.957 1.00 89.31 68 THR A O 1
ATOM 487 N N . MET A 1 69 ? 11.253 0.297 -9.620 1.00 90.62 69 MET A N 1
ATOM 488 C CA . MET A 1 69 ? 10.458 0.329 -8.394 1.00 90.62 69 MET A CA 1
ATOM 489 C C . MET A 1 69 ? 10.601 1.686 -7.716 1.00 90.62 69 MET A C 1
ATOM 491 O O . MET A 1 69 ? 11.703 2.239 -7.685 1.00 90.62 69 MET A O 1
ATOM 495 N N . ALA A 1 70 ? 9.507 2.209 -7.170 1.00 89.75 70 ALA A N 1
ATOM 496 C CA . ALA A 1 70 ? 9.527 3.449 -6.408 1.00 89.75 70 ALA A CA 1
ATOM 497 C C . ALA A 1 70 ? 8.681 3.337 -5.139 1.00 89.75 70 ALA A C 1
ATOM 499 O O . ALA A 1 70 ? 7.640 2.681 -5.112 1.00 89.75 70 ALA A O 1
ATOM 500 N N . GLN A 1 71 ? 9.142 3.998 -4.081 1.00 91.88 71 GLN A N 1
ATOM 501 C CA . GLN A 1 71 ? 8.445 4.053 -2.803 1.00 91.88 71 GLN A CA 1
ATOM 502 C C . GLN A 1 71 ? 7.190 4.927 -2.936 1.00 91.88 71 GLN A C 1
ATOM 504 O O . GLN A 1 71 ? 7.247 6.016 -3.514 1.00 91.88 71 GLN A O 1
ATOM 509 N N . LEU A 1 72 ? 6.063 4.455 -2.404 1.00 91.19 72 LEU A N 1
ATOM 510 C CA . LEU A 1 72 ? 4.868 5.276 -2.207 1.00 91.19 72 LEU A CA 1
ATOM 511 C C . LEU A 1 72 ? 4.936 5.957 -0.839 1.00 91.19 72 LEU A C 1
ATOM 513 O O . LEU A 1 72 ? 5.566 5.438 0.088 1.00 91.19 72 LEU A O 1
ATOM 517 N N . LEU A 1 73 ? 4.276 7.104 -0.704 1.00 93.19 73 LEU A N 1
ATOM 518 C CA . LEU A 1 73 ? 4.259 7.852 0.550 1.00 93.19 73 LEU A CA 1
ATOM 519 C C . LEU A 1 73 ? 3.175 7.298 1.484 1.00 93.19 73 LEU A C 1
ATOM 521 O O . LEU A 1 73 ? 2.029 7.165 1.051 1.00 93.19 73 LEU A O 1
ATOM 525 N N . PRO A 1 74 ? 3.492 6.976 2.747 1.00 94.38 74 PRO A N 1
ATOM 526 C CA . PRO A 1 74 ? 2.480 6.569 3.709 1.00 94.38 74 PRO A CA 1
ATOM 527 C C . PRO A 1 74 ? 1.622 7.771 4.121 1.00 94.38 74 PRO A C 1
ATOM 529 O O . PRO A 1 74 ? 2.132 8.862 4.369 1.00 94.38 74 PRO A O 1
ATOM 532 N N . VAL A 1 75 ? 0.316 7.550 4.223 1.00 95.62 75 VAL A N 1
ATOM 533 C CA . VAL A 1 75 ? -0.691 8.521 4.656 1.00 95.62 75 VAL A CA 1
ATOM 534 C C . VAL A 1 75 ? -1.576 7.845 5.694 1.00 95.62 75 VAL A C 1
ATOM 536 O O . VAL A 1 75 ? -2.191 6.819 5.408 1.00 95.62 75 VAL A O 1
ATOM 539 N N . THR A 1 76 ? -1.664 8.412 6.894 1.00 95.62 76 THR A N 1
ATOM 540 C CA . THR A 1 76 ? -2.638 7.963 7.899 1.00 95.62 76 THR A CA 1
ATOM 541 C C . THR A 1 76 ? -4.041 8.321 7.433 1.00 95.62 76 THR A C 1
ATOM 543 O O . THR A 1 76 ? -4.275 9.455 7.019 1.00 95.62 76 THR A O 1
ATOM 546 N N . VAL A 1 77 ? -4.968 7.370 7.482 1.00 95.94 77 VAL A N 1
ATOM 547 C CA . VAL A 1 77 ? -6.341 7.566 7.014 1.00 95.94 77 VAL A CA 1
ATOM 548 C C . VAL A 1 77 ? -7.304 7.570 8.195 1.00 95.94 77 VAL A C 1
ATOM 550 O O . VAL A 1 77 ? -7.434 6.573 8.899 1.00 95.94 77 VAL A O 1
ATOM 553 N N . ASP A 1 78 ? -8.019 8.681 8.357 1.00 94.75 78 ASP A N 1
ATOM 554 C CA . ASP A 1 78 ? -8.992 8.880 9.436 1.00 94.75 78 ASP A CA 1
ATOM 555 C C . ASP A 1 78 ? -10.430 8.643 8.963 1.00 94.75 78 ASP A C 1
ATOM 557 O O . ASP A 1 78 ? -11.310 8.328 9.759 1.00 94.75 78 ASP A O 1
ATOM 561 N N . GLN A 1 79 ? -10.695 8.812 7.661 1.00 95.31 79 GLN A N 1
ATOM 562 C CA . GLN A 1 79 ? -12.024 8.612 7.078 1.00 95.31 79 GLN A CA 1
ATOM 563 C C . GLN A 1 79 ? -11.938 7.910 5.726 1.00 95.31 79 GLN A C 1
ATOM 565 O O . GLN A 1 79 ? -11.132 8.277 4.865 1.00 95.31 79 GLN A O 1
ATOM 570 N N . LEU A 1 80 ? -12.827 6.935 5.533 1.00 94.69 80 LEU A N 1
ATOM 571 C CA . LEU A 1 80 ? -13.022 6.226 4.275 1.00 94.69 80 LEU A CA 1
ATOM 572 C C . LEU A 1 80 ? -14.221 6.794 3.513 1.00 94.69 80 LEU A C 1
ATOM 574 O O . LEU A 1 80 ? -15.240 7.154 4.097 1.00 94.69 80 LEU A O 1
ATOM 578 N N . GLY A 1 81 ? -14.101 6.831 2.193 1.00 92.06 81 GLY A N 1
ATOM 579 C CA . GLY A 1 81 ? -15.181 7.113 1.257 1.00 92.06 81 GLY A CA 1
ATOM 580 C C . GLY A 1 81 ? -15.067 6.207 0.032 1.00 92.06 81 GLY A C 1
ATOM 581 O O . GLY A 1 81 ? -14.072 5.507 -0.141 1.00 92.06 81 GLY A O 1
ATOM 582 N N . ALA A 1 82 ? -16.082 6.228 -0.835 1.00 86.44 82 ALA A N 1
ATOM 583 C CA . ALA A 1 82 ? -16.166 5.303 -1.971 1.00 86.44 82 ALA A CA 1
ATOM 584 C C . ALA A 1 82 ? -15.029 5.465 -3.001 1.00 86.44 82 ALA A C 1
ATOM 586 O O . ALA A 1 82 ? -14.595 4.478 -3.582 1.00 86.44 82 ALA A O 1
ATOM 587 N N . ALA A 1 83 ? -14.549 6.695 -3.213 1.00 92.38 83 ALA A N 1
ATOM 588 C CA . ALA A 1 83 ? -13.500 7.019 -4.191 1.00 92.38 83 ALA A CA 1
ATOM 589 C C . ALA A 1 83 ? -12.388 7.915 -3.613 1.00 92.38 83 ALA A C 1
ATOM 591 O O . ALA A 1 83 ? -11.567 8.472 -4.338 1.00 92.38 83 ALA A O 1
ATOM 592 N N . SER A 1 84 ? -12.379 8.118 -2.296 1.00 94.81 84 SER A N 1
ATOM 593 C CA . SER A 1 84 ? -11.391 8.966 -1.635 1.00 94.81 84 SER A CA 1
ATOM 594 C C . SER A 1 84 ? -11.267 8.633 -0.166 1.00 94.81 84 SER A C 1
ATOM 596 O O . SER A 1 84 ? -12.230 8.187 0.452 1.00 94.81 84 SER A O 1
ATOM 598 N N . VAL A 1 85 ? -10.121 8.970 0.404 1.00 96.25 85 VAL A N 1
ATOM 599 C CA . VAL A 1 85 ? -9.866 8.920 1.842 1.00 96.25 85 VAL A CA 1
ATOM 600 C C . VAL A 1 85 ? -9.511 10.308 2.363 1.00 96.25 85 VAL A C 1
ATOM 602 O O . VAL A 1 85 ? -9.163 11.205 1.586 1.00 96.25 85 VAL A O 1
ATOM 605 N N . ARG A 1 86 ? -9.581 10.497 3.681 1.00 97.06 86 ARG A N 1
ATOM 606 C CA . ARG A 1 86 ? -9.075 11.710 4.329 1.00 97.06 86 ARG A CA 1
ATOM 607 C C . ARG A 1 86 ? -8.022 11.413 5.379 1.00 97.06 86 ARG A C 1
ATOM 609 O O . ARG A 1 86 ? -8.117 10.420 6.094 1.00 97.06 86 ARG A O 1
ATOM 616 N N . SER A 1 87 ? -7.065 12.331 5.458 1.00 95.75 87 SER A N 1
ATOM 617 C CA . SER A 1 87 ? -6.096 12.477 6.541 1.00 95.75 87 SER A CA 1
ATOM 618 C C . SER A 1 87 ? -6.279 13.878 7.122 1.00 95.75 87 SER A C 1
ATOM 620 O O . SER A 1 87 ? -5.972 14.877 6.460 1.00 95.75 87 SER A O 1
ATOM 622 N N . GLY A 1 88 ? -6.898 13.973 8.295 1.00 94.88 88 GLY A N 1
ATOM 623 C CA . GLY A 1 88 ? -7.415 15.222 8.844 1.00 94.88 88 GLY A CA 1
ATOM 624 C C . GLY A 1 88 ? -8.321 15.952 7.845 1.00 94.88 88 GLY A C 1
ATOM 625 O O . GLY A 1 88 ? -9.343 15.431 7.397 1.00 94.88 88 GLY A O 1
ATOM 626 N N . SER A 1 89 ? -7.934 17.173 7.468 1.00 94.81 89 SER A N 1
ATOM 627 C CA . SER A 1 89 ? -8.645 17.997 6.479 1.00 94.81 89 SER A CA 1
ATOM 628 C C . SER A 1 89 ? -8.269 17.697 5.023 1.00 94.81 89 SER A C 1
ATOM 630 O O . SER A 1 89 ? -8.951 18.162 4.107 1.00 94.81 89 SER A O 1
ATOM 632 N N . THR A 1 90 ? -7.205 16.927 4.785 1.00 95.94 90 THR A N 1
ATOM 633 C CA . THR A 1 90 ? -6.699 16.662 3.435 1.00 95.94 90 THR A CA 1
ATOM 634 C C . THR A 1 90 ? -7.439 15.486 2.819 1.00 95.94 90 THR A C 1
ATOM 636 O O . THR A 1 90 ? -7.508 14.405 3.404 1.00 95.94 90 THR A O 1
ATOM 639 N N . ARG A 1 91 ? -7.981 15.684 1.614 1.00 96.06 91 ARG A N 1
ATOM 640 C CA . ARG A 1 91 ? -8.639 14.638 0.825 1.00 96.06 91 ARG A CA 1
ATOM 641 C C . ARG A 1 91 ? -7.674 14.072 -0.213 1.00 96.06 91 ARG A C 1
ATOM 643 O O . ARG A 1 91 ? -7.065 14.831 -0.959 1.00 96.06 91 ARG A O 1
ATOM 650 N N . TYR A 1 92 ? -7.611 12.748 -0.292 1.00 95.25 92 TYR A N 1
ATOM 651 C CA . TYR A 1 92 ? -6.847 12.010 -1.292 1.00 95.25 92 TYR A CA 1
ATOM 652 C C . TYR A 1 92 ? -7.796 11.154 -2.121 1.00 95.25 92 TYR A C 1
ATOM 654 O O . TYR A 1 92 ? -8.588 10.396 -1.561 1.00 95.25 92 TYR A O 1
ATOM 662 N N . GLU A 1 93 ? -7.715 11.251 -3.444 1.00 95.31 93 GLU A N 1
ATOM 663 C CA . GLU A 1 93 ? -8.439 10.331 -4.326 1.00 95.31 93 GLU A CA 1
ATOM 664 C C . GLU A 1 93 ? -7.847 8.925 -4.217 1.00 95.31 93 GLU A C 1
ATOM 666 O O . GLU A 1 93 ? -6.633 8.755 -4.072 1.00 95.31 93 GLU A O 1
ATOM 671 N N . THR A 1 94 ? -8.688 7.904 -4.324 1.00 94.69 94 THR A N 1
ATOM 672 C CA . THR A 1 94 ? -8.234 6.522 -4.492 1.00 94.69 94 THR A CA 1
ATOM 673 C C . THR A 1 94 ? -8.132 6.193 -5.977 1.00 94.69 94 THR A C 1
ATOM 675 O O . THR A 1 94 ? -8.777 6.817 -6.823 1.00 94.69 94 THR A O 1
ATOM 678 N N . ALA A 1 95 ? -7.276 5.240 -6.323 1.00 92.50 95 ALA A N 1
ATOM 679 C CA . ALA A 1 95 ? -7.283 4.664 -7.659 1.00 92.50 95 ALA A CA 1
ATOM 680 C C . ALA A 1 95 ? -8.450 3.687 -7.837 1.00 92.50 95 ALA A C 1
ATOM 682 O O . ALA A 1 95 ? -8.871 3.052 -6.871 1.00 92.50 95 ALA A O 1
ATOM 683 N N . ASP A 1 96 ? -8.941 3.554 -9.071 1.00 89.50 96 ASP A N 1
ATOM 684 C CA . ASP A 1 96 ? -10.023 2.615 -9.407 1.00 89.50 96 ASP A CA 1
ATOM 685 C C . ASP A 1 96 ? -9.602 1.159 -9.151 1.00 89.50 96 ASP A C 1
ATOM 687 O O . ASP A 1 96 ? -10.405 0.321 -8.755 1.00 89.50 96 ASP A O 1
ATOM 691 N N . ASP A 1 97 ? -8.310 0.878 -9.327 1.00 89.06 97 ASP A N 1
ATOM 692 C CA . ASP A 1 97 ? -7.654 -0.406 -9.096 1.00 89.06 97 ASP A CA 1
ATOM 693 C C . ASP A 1 97 ? -6.915 -0.467 -7.747 1.00 89.06 97 ASP A C 1
ATOM 695 O O . ASP A 1 97 ? -5.956 -1.228 -7.582 1.00 89.06 97 ASP A O 1
ATOM 699 N N . MET A 1 98 ? -7.330 0.348 -6.769 1.00 92.94 98 MET A N 1
ATOM 700 C CA . MET A 1 98 ? -6.711 0.360 -5.445 1.00 92.94 98 MET A CA 1
ATOM 701 C C . MET A 1 98 ? -6.795 -1.021 -4.783 1.00 92.94 98 MET A C 1
ATOM 703 O O . MET A 1 98 ? -7.870 -1.599 -4.626 1.00 92.94 98 MET A O 1
ATOM 707 N N . GLN A 1 99 ? -5.654 -1.520 -4.311 1.00 94.56 99 GLN A N 1
ATOM 708 C CA . GLN A 1 99 ? -5.592 -2.769 -3.555 1.00 94.56 99 GLN A CA 1
ATOM 709 C C . GLN A 1 99 ? -5.857 -2.507 -2.073 1.00 94.56 99 GLN A C 1
ATOM 711 O O . GLN A 1 99 ? -5.300 -1.572 -1.496 1.00 94.56 99 GLN A O 1
ATOM 716 N N . VAL A 1 100 ? -6.665 -3.353 -1.435 1.00 95.38 100 VAL A N 1
ATOM 717 C CA . VAL A 1 100 ? -6.964 -3.253 -0.002 1.00 95.38 100 VAL A CA 1
ATOM 718 C C . VAL A 1 100 ? -6.481 -4.507 0.711 1.00 95.38 100 VAL A C 1
ATOM 720 O O . VAL A 1 100 ? -6.760 -5.629 0.288 1.00 95.38 100 VAL A O 1
ATOM 723 N N . TYR A 1 101 ? -5.762 -4.309 1.811 1.00 94.75 101 TYR A N 1
ATOM 724 C CA . TYR A 1 101 ? -5.184 -5.379 2.606 1.00 94.75 101 TYR A CA 1
ATOM 725 C C . TYR A 1 101 ? -5.547 -5.257 4.075 1.00 94.75 101 TYR A C 1
ATOM 727 O O . TYR A 1 101 ? -5.460 -4.181 4.657 1.00 94.75 101 TYR A O 1
ATOM 735 N N . LEU A 1 102 ? -5.854 -6.391 4.694 1.00 93.56 102 LEU A N 1
ATOM 736 C CA . LEU A 1 102 ? -5.820 -6.554 6.138 1.00 93.56 102 LEU A CA 1
ATOM 737 C C . LEU A 1 102 ? -4.439 -7.075 6.536 1.00 93.56 102 LEU A C 1
ATOM 739 O O . LEU A 1 102 ? -3.993 -8.110 6.039 1.00 93.56 102 LEU A O 1
ATOM 743 N N . TRP A 1 103 ? -3.770 -6.384 7.450 1.00 90.19 103 TRP A N 1
ATOM 744 C CA . TRP A 1 103 ? -2.576 -6.889 8.108 1.00 90.19 103 TRP A CA 1
ATOM 745 C C . TRP A 1 103 ? -2.960 -7.566 9.422 1.00 90.19 103 TRP A C 1
ATOM 747 O O . TRP A 1 103 ? -3.575 -6.956 10.299 1.00 90.19 103 TRP A O 1
ATOM 757 N N . TYR A 1 104 ? -2.587 -8.835 9.566 1.00 82.06 104 TYR A N 1
ATOM 758 C CA . TYR A 1 104 ? -2.839 -9.610 10.775 1.00 82.06 104 TYR A CA 1
ATOM 759 C C . TYR A 1 104 ? -1.690 -10.583 11.036 1.00 82.06 104 TYR A C 1
ATOM 761 O O . TYR A 1 104 ? -1.336 -11.392 10.175 1.00 82.06 104 TYR A O 1
ATOM 769 N N . LYS A 1 105 ? -1.101 -10.502 12.239 1.00 82.44 105 LYS A N 1
ATOM 770 C CA . LYS A 1 105 ? -0.012 -11.381 12.708 1.00 82.44 105 LYS A CA 1
ATOM 771 C C . LYS A 1 105 ? 1.145 -11.519 11.701 1.00 82.44 105 LYS A C 1
ATOM 773 O O . LYS A 1 105 ? 1.609 -12.621 11.419 1.00 82.4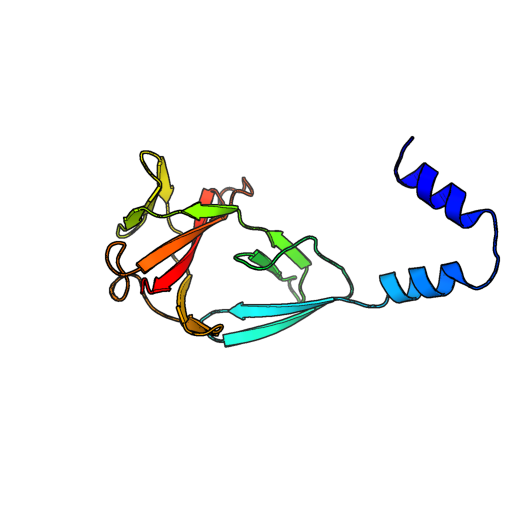4 105 LYS A O 1
ATOM 778 N N . GLY A 1 106 ? 1.596 -10.396 11.135 1.00 79.25 106 GLY A N 1
ATOM 779 C CA . GLY A 1 106 ? 2.746 -10.359 10.222 1.00 79.25 106 GLY A CA 1
ATOM 780 C C . GLY A 1 106 ? 2.460 -10.791 8.779 1.00 79.25 106 GLY A C 1
ATOM 781 O O . GLY A 1 106 ? 3.400 -10.920 7.996 1.00 79.25 106 GLY A O 1
ATOM 782 N N . LYS A 1 107 ? 1.194 -11.008 8.405 1.00 82.56 107 LYS A N 1
ATOM 783 C CA . LYS A 1 107 ? 0.786 -11.355 7.036 1.00 82.56 107 LYS A CA 1
ATOM 784 C C . LYS A 1 107 ? -0.251 -10.376 6.499 1.00 82.56 107 LYS A C 1
ATOM 786 O O . LYS A 1 107 ? -1.035 -9.818 7.266 1.00 82.56 107 LYS A O 1
ATOM 791 N N . TYR A 1 108 ? -0.250 -10.209 5.180 1.00 86.69 108 TYR A N 1
ATOM 792 C CA . TYR A 1 108 ? -1.264 -9.451 4.456 1.00 86.69 108 TYR A CA 1
ATOM 793 C C . TYR A 1 108 ? -2.295 -10.401 3.852 1.00 86.69 108 TYR A C 1
ATOM 795 O O . TYR A 1 108 ? -1.934 -11.422 3.270 1.00 86.69 108 TYR A O 1
ATOM 803 N N . TYR A 1 109 ? -3.565 -10.030 3.966 1.00 89.38 109 TYR A N 1
ATOM 804 C CA . TYR A 1 109 ? -4.700 -10.727 3.372 1.00 89.38 109 TYR A CA 1
ATOM 805 C C . TYR A 1 109 ? -5.457 -9.738 2.496 1.00 89.38 109 TYR A C 1
ATOM 807 O O . TYR A 1 109 ? -5.775 -8.639 2.956 1.00 89.38 109 TYR A O 1
ATOM 815 N N . ALA A 1 110 ? -5.716 -10.094 1.237 1.00 93.31 110 ALA A N 1
ATOM 816 C CA . ALA A 1 110 ? -6.547 -9.261 0.374 1.00 93.31 110 ALA A CA 1
ATOM 817 C C . ALA A 1 110 ? -7.949 -9.124 0.979 1.00 93.31 110 ALA A C 1
ATOM 819 O O . ALA A 1 110 ? -8.520 -10.092 1.482 1.00 93.31 110 ALA A O 1
ATOM 820 N N . THR A 1 111 ? -8.485 -7.911 0.948 1.00 94.00 111 THR A N 1
ATOM 821 C CA . THR A 1 111 ? -9.827 -7.594 1.437 1.00 94.00 111 THR A CA 1
ATOM 822 C C . THR A 1 111 ? -10.435 -6.485 0.576 1.00 94.00 111 THR A C 1
ATOM 824 O O . THR A 1 111 ? -9.904 -6.149 -0.482 1.00 94.00 111 THR A O 1
ATOM 827 N N . THR A 1 112 ? -11.563 -5.923 0.995 1.00 93.81 112 THR A N 1
ATOM 828 C CA . THR A 1 112 ? -12.26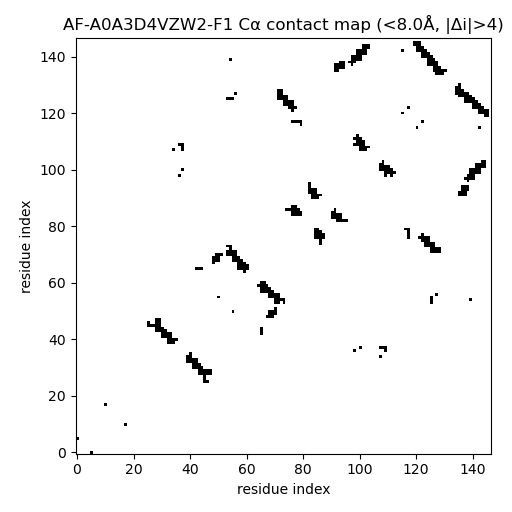0 -4.841 0.292 1.00 93.81 112 THR A CA 1
ATOM 829 C C . THR A 1 112 ? -12.562 -3.682 1.238 1.00 93.81 112 THR A C 1
ATOM 831 O O . THR A 1 112 ? -12.540 -3.836 2.459 1.00 93.81 112 THR A O 1
ATOM 834 N N . LEU A 1 113 ? -12.876 -2.506 0.678 1.00 92.56 113 LEU A N 1
ATOM 835 C CA . LEU A 1 113 ? -13.246 -1.324 1.467 1.00 92.56 113 LEU A CA 1
ATOM 836 C C . LEU A 1 113 ? -14.454 -1.561 2.384 1.00 92.56 113 LEU A C 1
ATOM 838 O O . LEU A 1 113 ? -14.520 -0.962 3.448 1.00 92.56 113 LEU A O 1
ATOM 842 N N . SER A 1 114 ? -15.392 -2.434 2.004 1.00 92.69 114 SER A N 1
ATOM 843 C CA . SER A 1 114 ? -16.592 -2.718 2.804 1.00 92.69 114 SER A CA 1
ATOM 844 C C . SER A 1 114 ? -16.331 -3.613 4.019 1.00 92.69 114 SER A C 1
ATOM 846 O O . SER A 1 114 ? -17.223 -3.782 4.844 1.00 92.69 114 SER A O 1
ATOM 848 N N . GLN A 1 115 ? -15.139 -4.205 4.127 1.00 94.94 115 GLN A N 1
ATOM 849 C CA . GLN A 1 115 ? -14.751 -5.102 5.222 1.00 94.94 115 GLN A CA 1
ATOM 850 C C . GLN A 1 115 ? -13.866 -4.419 6.274 1.00 94.94 115 GLN A C 1
ATOM 852 O O . GLN A 1 115 ? -13.447 -5.057 7.238 1.00 94.94 115 GLN A O 1
ATOM 857 N N . ILE A 1 116 ? -13.548 -3.139 6.082 1.00 94.94 116 ILE A N 1
ATOM 858 C CA . ILE A 1 116 ? -12.688 -2.361 6.972 1.00 94.94 116 ILE A CA 1
ATOM 859 C C . ILE A 1 116 ? -13.362 -1.034 7.316 1.00 94.94 116 ILE A C 1
ATOM 861 O O . ILE A 1 116 ? -14.210 -0.536 6.580 1.00 94.94 116 ILE A O 1
ATOM 865 N N . ASN A 1 117 ? -12.975 -0.444 8.439 1.00 94.69 117 ASN A N 1
ATOM 866 C CA . ASN A 1 117 ? -13.458 0.859 8.879 1.00 94.69 117 ASN A CA 1
ATOM 867 C C . ASN A 1 117 ? -12.364 1.562 9.704 1.00 94.69 117 ASN A C 1
ATOM 869 O O . ASN A 1 117 ? -11.379 0.936 10.093 1.00 94.69 117 ASN A O 1
ATOM 873 N N . ALA A 1 118 ? -12.513 2.865 9.944 1.00 92.94 118 ALA A N 1
ATOM 874 C CA . ALA A 1 118 ? -11.537 3.639 10.718 1.00 92.94 118 ALA A CA 1
ATOM 875 C C . ALA A 1 118 ? -11.710 3.491 12.246 1.00 92.94 118 ALA A C 1
ATOM 877 O O . ALA A 1 118 ? -10.853 3.937 13.012 1.00 92.94 118 ALA A O 1
ATOM 878 N N . GLU A 1 119 ? -12.802 2.873 12.702 1.00 93.62 119 GLU A N 1
ATOM 879 C CA . GLU A 1 119 ? -13.122 2.679 14.121 1.00 93.62 119 GLU A CA 1
ATOM 880 C C . GLU A 1 119 ? -12.334 1.494 14.692 1.00 93.62 119 GLU A C 1
ATOM 882 O O . GLU A 1 119 ? -11.549 1.676 15.621 1.00 93.62 119 GLU A O 1
ATOM 887 N N . ASP A 1 120 ? -12.429 0.332 14.051 1.00 94.31 120 ASP A N 1
ATOM 888 C CA . ASP A 1 120 ? -11.808 -0.938 14.437 1.00 94.31 120 ASP A CA 1
ATOM 889 C C . ASP A 1 120 ? -10.369 -1.096 13.922 1.00 94.31 120 ASP A C 1
ATOM 891 O O . ASP A 1 120 ? -9.605 -1.921 14.431 1.00 94.31 120 ASP A O 1
ATOM 895 N N . TYR A 1 121 ? -9.979 -0.335 12.892 1.00 95.19 121 TYR A N 1
ATOM 896 C CA . TYR A 1 121 ? -8.675 -0.473 12.241 1.00 95.19 121 TYR A CA 1
ATOM 897 C C . TYR A 1 121 ? -7.906 0.843 12.190 1.00 95.19 121 TYR A C 1
ATOM 899 O O . TYR A 1 121 ? -8.460 1.915 11.955 1.00 95.19 121 TYR A O 1
ATOM 907 N N . SER A 1 122 ? -6.595 0.750 12.388 1.00 95.25 122 SER A N 1
ATOM 908 C CA . SER A 1 122 ? -5.646 1.794 12.017 1.00 95.25 122 SER A CA 1
ATOM 909 C C . SER A 1 122 ? -5.353 1.661 10.526 1.00 95.25 122 SER A C 1
ATOM 911 O O . SER A 1 122 ? -4.937 0.595 10.064 1.00 95.25 122 SER A O 1
ATOM 913 N N . LEU A 1 123 ? -5.597 2.725 9.764 1.00 96.75 123 LEU A N 1
ATOM 914 C CA . LEU A 1 123 ? -5.560 2.691 8.305 1.00 96.75 123 LEU A CA 1
ATOM 915 C C . LEU A 1 123 ? -4.359 3.471 7.762 1.00 96.75 123 LEU A C 1
ATOM 917 O O . LEU A 1 123 ? -4.131 4.625 8.128 1.00 96.75 123 LEU A O 1
ATOM 921 N N . ILE A 1 124 ? -3.613 2.844 6.852 1.00 96.69 124 ILE A N 1
ATOM 922 C CA . ILE A 1 124 ? -2.479 3.452 6.148 1.00 96.69 124 ILE A CA 1
ATOM 923 C C . ILE A 1 124 ? -2.734 3.361 4.645 1.00 96.69 124 ILE A C 1
ATOM 925 O O . ILE A 1 124 ? -2.759 2.271 4.070 1.00 96.69 124 ILE A O 1
ATOM 929 N N . GLY A 1 125 ? -2.913 4.511 4.003 1.00 96.69 125 GLY A N 1
ATOM 930 C CA . GLY A 1 125 ? -2.938 4.648 2.553 1.00 96.69 125 GLY A CA 1
ATOM 931 C C . GLY A 1 125 ? -1.532 4.868 1.998 1.00 96.69 125 GLY A C 1
ATOM 932 O O . GLY A 1 125 ? -0.750 5.631 2.553 1.00 96.69 125 GLY A O 1
ATOM 933 N N . TRP A 1 126 ? -1.206 4.227 0.884 1.00 96.00 126 TRP A N 1
ATOM 934 C CA . TRP A 1 126 ? 0.050 4.419 0.165 1.00 96.00 126 TRP A CA 1
ATOM 935 C C . TRP A 1 126 ? -0.194 5.269 -1.077 1.00 96.00 126 TRP A C 1
ATOM 937 O O . TRP A 1 126 ? -0.796 4.820 -2.058 1.00 96.00 126 TRP A O 1
ATOM 947 N N . TYR A 1 127 ? 0.250 6.518 -0.990 1.00 94.62 127 TYR A N 1
ATOM 948 C CA . TYR A 1 127 ? 0.024 7.581 -1.954 1.00 94.62 127 TYR A CA 1
ATOM 949 C C . TYR A 1 127 ? 1.103 7.615 -3.035 1.00 94.62 127 TYR A C 1
ATOM 951 O O . TYR A 1 127 ? 2.303 7.702 -2.758 1.00 94.62 127 TYR A O 1
ATOM 959 N N . ASP A 1 128 ? 0.658 7.581 -4.284 1.00 92.44 128 ASP A N 1
ATOM 960 C CA . ASP A 1 128 ? 1.493 7.765 -5.461 1.00 92.44 128 ASP A CA 1
ATOM 961 C C . ASP A 1 128 ? 1.702 9.257 -5.728 1.00 92.44 128 ASP A C 1
ATOM 963 O O . ASP A 1 128 ? 0.892 9.907 -6.381 1.00 92.44 128 ASP A O 1
ATOM 967 N N . ALA A 1 129 ? 2.795 9.806 -5.204 1.00 86.69 129 ALA A N 1
ATOM 968 C CA . ALA A 1 129 ? 3.171 11.204 -5.405 1.00 86.69 129 ALA A CA 1
ATOM 969 C C . ALA A 1 129 ? 3.986 11.442 -6.689 1.00 86.69 129 ALA A C 1
ATOM 971 O O . ALA A 1 129 ? 4.456 12.556 -6.924 1.00 86.69 129 ALA A O 1
ATOM 972 N N . HIS A 1 130 ? 4.192 10.413 -7.517 1.00 77.44 130 HIS A N 1
ATOM 973 C CA . HIS A 1 130 ? 5.002 10.522 -8.726 1.00 77.44 130 HIS A CA 1
ATOM 974 C C . HIS A 1 130 ? 4.154 11.224 -9.787 1.00 77.44 130 HIS A C 1
ATOM 976 O O . HIS A 1 130 ? 3.351 10.559 -10.436 1.00 77.44 130 HIS A O 1
ATOM 982 N N . GLY A 1 131 ? 4.299 12.557 -9.893 1.00 61.91 131 GLY A N 1
ATOM 983 C CA . GLY A 1 131 ? 3.481 13.563 -10.613 1.00 61.91 131 GLY A CA 1
ATOM 984 C C . GLY A 1 131 ? 3.189 13.354 -12.109 1.00 61.91 131 GLY A C 1
ATOM 985 O O . GLY A 1 131 ? 3.248 14.280 -12.910 1.00 61.91 131 GLY A O 1
ATOM 986 N N . SER A 1 132 ? 2.876 12.126 -12.490 1.00 69.81 132 SER A N 1
ATOM 987 C CA . SER A 1 132 ? 2.307 11.695 -13.754 1.00 69.81 132 SER A CA 1
ATOM 988 C C . SER A 1 132 ? 0.795 11.931 -13.756 1.00 69.81 132 SER A C 1
ATOM 990 O O . SER A 1 132 ? 0.177 12.028 -12.699 1.00 69.81 132 SER A O 1
ATOM 992 N N .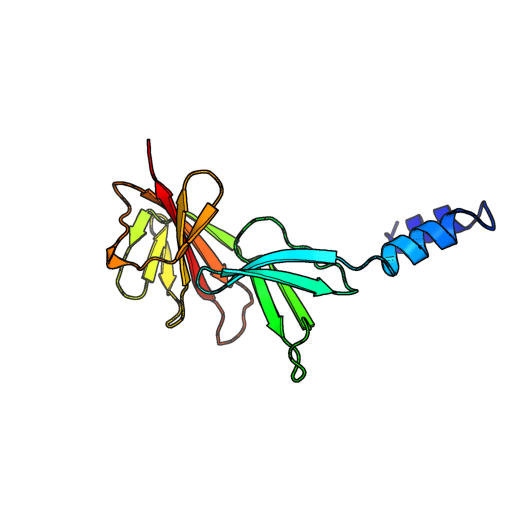 ALA A 1 133 ? 0.176 11.953 -14.940 1.00 59.75 133 ALA A N 1
ATOM 993 C CA . ALA A 1 133 ? -1.276 12.118 -15.086 1.00 59.75 133 ALA A CA 1
ATOM 994 C C . ALA A 1 133 ? -2.104 11.026 -14.373 1.00 59.75 133 ALA A C 1
ATOM 996 O O . ALA A 1 133 ? -3.268 11.246 -14.057 1.00 59.75 133 ALA A O 1
ATOM 997 N N . ALA A 1 134 ? -1.504 9.858 -14.114 1.00 63.25 134 ALA A N 1
ATOM 998 C CA . ALA A 1 134 ? -2.117 8.784 -13.338 1.00 63.25 134 ALA A CA 1
ATOM 999 C C . ALA A 1 134 ? -1.775 8.851 -11.838 1.00 63.25 134 ALA A C 1
ATOM 1001 O O . ALA A 1 134 ? -2.434 8.175 -11.053 1.00 63.25 134 ALA A O 1
ATOM 1002 N N . GLY A 1 135 ? -0.753 9.616 -11.443 1.00 70.88 135 GLY A N 1
ATOM 1003 C CA . GLY A 1 135 ? -0.351 9.808 -10.051 1.00 70.88 135 GLY A CA 1
ATOM 1004 C C . GLY A 1 135 ? -1.368 10.631 -9.256 1.00 70.88 135 GLY A C 1
ATOM 1005 O O . GLY A 1 135 ? -2.452 10.966 -9.727 1.00 70.88 135 GLY A O 1
ATOM 1006 N N . GLY A 1 136 ? -1.025 10.951 -8.014 1.00 88.06 136 GLY A N 1
ATOM 1007 C CA . GLY A 1 136 ? -1.880 11.725 -7.119 1.00 88.06 136 GLY A CA 1
ATOM 1008 C C . GLY A 1 136 ? -3.017 10.920 -6.491 1.00 88.06 136 GLY A C 1
ATOM 1009 O O . GLY A 1 136 ? -4.057 11.484 -6.153 1.00 88.06 136 GLY A O 1
ATOM 1010 N N . LYS A 1 137 ? -2.844 9.602 -6.340 1.00 93.88 137 LYS A N 1
ATOM 1011 C CA . LYS A 1 137 ? -3.880 8.702 -5.817 1.00 93.88 137 LYS A CA 1
ATOM 1012 C C . LYS A 1 137 ? -3.335 7.743 -4.768 1.00 93.88 137 LYS A C 1
ATOM 1014 O O . LYS A 1 137 ? -2.177 7.330 -4.831 1.00 93.88 137 LYS A O 1
ATOM 1019 N N . ILE A 1 138 ? -4.185 7.341 -3.828 1.00 95.44 138 ILE A N 1
ATOM 1020 C CA . ILE A 1 138 ? -3.928 6.176 -2.978 1.00 95.44 138 ILE A CA 1
ATOM 1021 C C . ILE A 1 138 ? -4.061 4.915 -3.834 1.00 95.44 138 ILE A C 1
ATOM 1023 O O . ILE A 1 138 ? -5.097 4.686 -4.458 1.00 95.44 138 ILE A O 1
ATOM 1027 N N . ARG A 1 139 ? -2.996 4.111 -3.872 1.00 94.25 139 ARG A N 1
ATOM 1028 C CA . ARG A 1 139 ? -2.910 2.872 -4.667 1.00 94.25 139 ARG A CA 1
ATOM 1029 C C . ARG A 1 139 ? -3.081 1.613 -3.835 1.00 94.25 139 ARG A C 1
ATOM 1031 O O . ARG A 1 139 ? -3.534 0.592 -4.344 1.00 94.25 139 ARG A O 1
ATOM 1038 N N . VAL A 1 140 ? -2.697 1.682 -2.566 1.00 95.38 140 VAL A N 1
ATOM 1039 C CA . VAL A 1 140 ? -2.821 0.575 -1.621 1.00 95.38 140 VAL A CA 1
ATOM 1040 C C . VAL A 1 140 ? -3.363 1.117 -0.314 1.00 95.38 140 VAL A C 1
ATOM 1042 O O . VAL A 1 140 ? -2.878 2.136 0.170 1.00 95.38 140 VAL A O 1
ATOM 1045 N N . LEU A 1 141 ? -4.329 0.428 0.272 1.00 96.62 141 LEU A N 1
ATOM 1046 C CA . LEU A 1 141 ? -4.832 0.709 1.606 1.00 96.62 141 LEU A CA 1
ATOM 1047 C C . LEU A 1 141 ? -4.578 -0.504 2.497 1.00 96.62 141 LEU A C 1
ATOM 1049 O O . LEU A 1 141 ? -4.946 -1.624 2.153 1.00 96.62 141 LEU A O 1
ATOM 1053 N N . VAL A 1 142 ? -3.938 -0.281 3.639 1.00 96.44 142 VAL A N 1
ATOM 1054 C CA . VAL A 1 142 ? -3.660 -1.318 4.632 1.00 96.44 142 VAL A CA 1
ATOM 1055 C C . VAL A 1 142 ? -4.446 -1.009 5.896 1.00 96.44 142 VAL A C 1
ATOM 1057 O O . VAL A 1 142 ? -4.297 0.066 6.471 1.00 96.44 142 VAL A O 1
ATOM 1060 N N . ALA A 1 143 ? -5.243 -1.971 6.340 1.00 96.56 143 ALA A N 1
ATOM 1061 C CA . ALA A 1 143 ? -5.928 -1.960 7.618 1.00 96.56 143 ALA A CA 1
ATOM 1062 C C . ALA A 1 143 ? -5.163 -2.818 8.627 1.00 96.56 143 ALA A C 1
ATOM 1064 O O . ALA A 1 143 ? -4.878 -3.987 8.372 1.00 96.56 143 ALA A O 1
ATOM 1065 N N . VAL A 1 144 ? -4.836 -2.243 9.778 1.00 94.06 144 VAL A N 1
ATOM 1066 C CA . VAL A 1 144 ? -4.215 -2.926 10.915 1.00 94.06 144 VAL A CA 1
ATOM 1067 C C . VAL A 1 144 ? -5.251 -2.972 12.024 1.00 94.06 144 VAL A C 1
ATOM 1069 O O . VAL A 1 144 ? -5.730 -1.922 12.445 1.00 94.06 144 VAL A O 1
ATOM 1072 N N . LYS A 1 145 ? -5.642 -4.170 12.468 1.00 87.81 145 LYS A N 1
ATOM 1073 C CA . LYS A 1 145 ? -6.653 -4.307 13.525 1.00 87.81 145 LYS A CA 1
ATOM 1074 C C . LYS A 1 145 ? -6.148 -3.634 14.805 1.00 87.81 145 LYS A C 1
ATOM 1076 O O . LYS A 1 145 ? -5.006 -3.877 15.190 1.00 87.81 145 LYS A O 1
ATOM 1081 N N . LYS A 1 146 ? -6.972 -2.778 15.412 1.00 86.88 146 LYS A N 1
ATOM 1082 C CA . LYS A 1 146 ? -6.703 -2.231 16.745 1.00 86.88 146 LYS A CA 1
ATOM 1083 C C . LYS A 1 146 ? -6.947 -3.333 17.777 1.00 86.88 146 LYS A C 1
ATOM 1085 O O . LYS A 1 146 ? -7.849 -4.154 17.590 1.00 86.88 146 LYS A O 1
ATOM 1090 N N . ASP A 1 147 ? -6.108 -3.371 18.802 1.00 76.12 147 ASP A N 1
ATOM 1091 C CA . ASP A 1 147 ? -6.276 -4.289 19.932 1.00 76.12 147 ASP A CA 1
ATOM 1092 C C . ASP A 1 147 ? -7.445 -3.865 20.832 1.00 76.12 147 ASP A C 1
ATOM 1094 O O . ASP A 1 147 ? -7.637 -2.638 21.012 1.00 76.12 147 ASP A O 1
#

pLDDT: mean 81.1, std 17.69, range [38.06, 97.06]

Foldseek 3Di:
DDPVVVVVVVPPDDPDDVVVVVVVVLQPWDWDFDADQFDTDIATDSDDAPEDPDDKDFDADPVRHTPHIDFFDKAWFQFDDPQWTDRVPDIFGADPQAWEWEDDPNGTGTDDPVVDGNPQWGKIFGAFPPPDPRGRHGRYIYTYGDD

Nearest PDB structures (foldseek):
  4fhx-assembly1_A  TM=4.739E-01  e=5.456E+00  Schizosaccharomyces pombe 972h-
  6d53-assembly1_C  TM=2.597E-01  e=8.473E+00  Bacillus cereus ATCC 14579
  2obe-assembly1_B  TM=1.837E-01  e=2.027E+00  Simian adenovirus 25

Mean predicted aligned error: 10.14 Å